Protein AF-A0A7X9BQ53-F1 (afdb_monomer_lite)

pLDDT: mean 88.99, std 10.33, range [43.25, 98.19]

Foldseek 3Di:
DPPDDADWDWDWDWDDDVHTDTPDIDTDPDDPDDDDPDDDVVLLVLLLVLQVVLLVCLQVLNLVVSLNQAHAPVSVVSVVCCVVSNPHRPPDDDRWRWAWDDDDDQKTWTWTQRVHNTDIWIWGQDPVGIHTYDD

Sequence (135 aa):
QDNSIDVSWYQLNLIKDDNWKVVSIKPIDCPLTGVNWHINKGDVQEAQNVLDQYIVSVSDNRYGDAARYLAGPARVVHEKQKHLFKDSSVLGLQKEKIIPVWQNGKKLVARIEPKGTPTLLVFYKTSDGWKIINA

Secondary structure (DSSP, 8-state):
---PPP--EEEEEEEEESEEEEEEEEEEPPP--S------HHHHHHHHHHHHHHHHHHHTT-HHHHGGGB-HHHHHHHHHHTTTSSS---TT------EEEEEETTEEEEEE-GGG--EEEEEEEETTEEEEEE-

Radius of gyration: 17.05 Å; chains: 1; bounding box: 39×38×53 Å

Structure (mmCIF, N/CA/C/O backbone):
data_AF-A0A7X9BQ53-F1
#
_entry.id   AF-A0A7X9BQ53-F1
#
loop_
_atom_site.group_PDB
_atom_site.id
_atom_site.type_symbol
_atom_site.label_atom_id
_atom_site.label_alt_id
_atom_site.label_comp_id
_atom_site.label_asym_id
_atom_site.label_entity_id
_atom_site.label_seq_id
_atom_site.pdbx_PDB_ins_code
_atom_site.Cartn_x
_atom_site.Cartn_y
_atom_site.Cartn_z
_atom_site.occupancy
_atom_site.B_iso_or_equiv
_atom_site.auth_seq_id
_atom_site.auth_comp_id
_atom_site.auth_asym_id
_atom_site.auth_atom_id
_atom_site.pdbx_PDB_model_num
ATOM 1 N N . GLN A 1 1 ? -12.919 -10.268 -15.171 1.00 43.25 1 GLN A N 1
ATOM 2 C CA . GLN A 1 1 ? -11.813 -9.460 -14.624 1.00 43.25 1 GLN A CA 1
ATOM 3 C C . GLN A 1 1 ? -12.262 -8.970 -13.265 1.00 43.25 1 GLN A C 1
ATOM 5 O O . GLN A 1 1 ? -13.353 -8.415 -13.197 1.00 43.25 1 GLN A O 1
ATOM 10 N N . ASP A 1 2 ? -11.517 -9.243 -12.193 1.00 55.84 2 ASP A N 1
ATOM 11 C CA . ASP A 1 2 ? -11.692 -8.446 -10.981 1.00 55.84 2 ASP A CA 1
ATOM 12 C C . ASP A 1 2 ? -11.100 -7.062 -11.290 1.00 55.84 2 ASP A C 1
ATOM 14 O O . ASP A 1 2 ? -10.089 -6.953 -11.979 1.00 55.84 2 ASP A O 1
ATOM 18 N N . ASN A 1 3 ? -11.757 -5.976 -10.889 1.00 60.47 3 ASN A N 1
ATOM 19 C CA . ASN A 1 3 ? -11.271 -4.610 -11.137 1.00 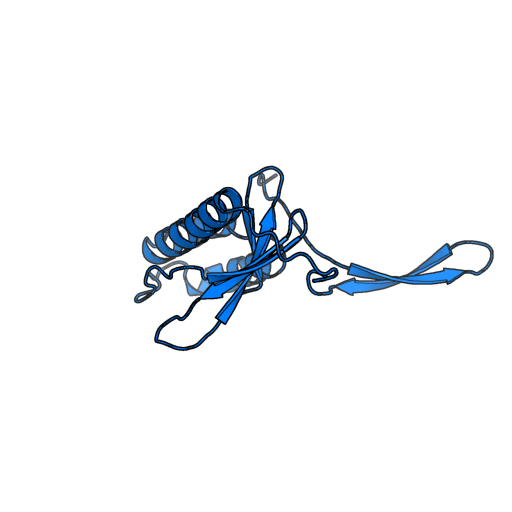60.47 3 ASN A CA 1
ATOM 20 C C . ASN A 1 3 ? -10.067 -4.278 -10.226 1.00 60.47 3 ASN A C 1
ATOM 22 O O . ASN A 1 3 ? -10.023 -3.237 -9.578 1.00 60.47 3 ASN A O 1
ATOM 26 N N . SER A 1 4 ? -9.114 -5.200 -10.094 1.00 71.38 4 SER A N 1
ATOM 27 C CA . SER A 1 4 ? -7.917 -5.031 -9.289 1.00 71.38 4 SER A CA 1
ATOM 28 C C . SER A 1 4 ? -6.881 -4.191 -10.010 1.00 71.38 4 SER A C 1
ATOM 30 O O . SER A 1 4 ? -6.500 -4.504 -11.138 1.00 71.38 4 SER A O 1
ATOM 32 N N . ILE A 1 5 ? -6.349 -3.186 -9.319 1.00 78.12 5 ILE A N 1
ATOM 33 C CA . ILE A 1 5 ? -5.134 -2.505 -9.754 1.00 78.12 5 ILE A CA 1
ATOM 34 C C . ILE A 1 5 ? -3.929 -3.258 -9.196 1.00 78.12 5 ILE A C 1
ATOM 36 O O . ILE A 1 5 ? -3.744 -3.328 -7.978 1.00 78.12 5 ILE A O 1
ATOM 40 N N . ASP A 1 6 ? -3.103 -3.783 -10.096 1.00 83.31 6 ASP A N 1
ATOM 41 C CA . ASP A 1 6 ? -1.786 -4.313 -9.760 1.00 83.31 6 ASP A CA 1
ATOM 42 C C . ASP A 1 6 ? -0.725 -3.214 -9.908 1.00 83.31 6 ASP A C 1
ATOM 44 O O . ASP A 1 6 ? -0.719 -2.443 -10.871 1.00 83.31 6 ASP A O 1
ATOM 48 N N . VAL A 1 7 ? 0.164 -3.121 -8.921 1.00 87.06 7 VAL A N 1
ATOM 49 C CA . VAL A 1 7 ? 1.262 -2.155 -8.886 1.00 87.06 7 VAL A CA 1
ATOM 50 C C . VAL A 1 7 ? 2.506 -2.876 -8.401 1.00 87.06 7 VAL A C 1
ATOM 52 O O . VAL A 1 7 ? 2.636 -3.165 -7.217 1.00 87.06 7 VAL A O 1
ATOM 55 N N . SER A 1 8 ? 3.446 -3.120 -9.305 1.00 90.19 8 SER A N 1
ATOM 56 C CA . SER A 1 8 ? 4.696 -3.807 -8.987 1.00 90.19 8 SER A CA 1
ATOM 57 C C . SER A 1 8 ? 5.873 -3.134 -9.684 1.00 90.19 8 SER A C 1
ATOM 59 O O . SER A 1 8 ? 5.726 -2.538 -10.754 1.00 90.19 8 SER A O 1
ATOM 61 N N . TRP A 1 9 ? 7.052 -3.220 -9.069 1.00 91.31 9 TRP A N 1
ATOM 62 C CA . TRP A 1 9 ? 8.292 -2.690 -9.627 1.00 91.31 9 TRP A CA 1
ATOM 63 C C . TRP A 1 9 ? 9.225 -3.830 -10.000 1.00 91.31 9 TRP A C 1
ATOM 65 O O . TRP A 1 9 ? 9.325 -4.833 -9.294 1.00 91.31 9 TRP A O 1
ATOM 75 N N . TYR A 1 10 ? 9.922 -3.654 -11.120 1.00 91.81 10 TYR A N 1
ATOM 76 C CA . TYR A 1 10 ? 10.853 -4.643 -11.640 1.00 91.81 10 TYR A CA 1
ATOM 77 C C . TYR A 1 10 ? 12.153 -3.977 -12.069 1.00 91.81 10 TYR A C 1
ATOM 79 O O . TYR A 1 10 ? 12.147 -2.933 -12.722 1.00 91.81 10 TYR A O 1
ATOM 87 N N . GLN A 1 11 ? 13.269 -4.621 -11.745 1.00 93.31 11 GLN A N 1
ATOM 88 C CA . GLN A 1 11 ? 14.550 -4.349 -12.374 1.00 93.31 11 GLN A CA 1
ATOM 89 C C . GLN A 1 11 ? 14.678 -5.216 -13.629 1.00 93.31 11 GLN A C 1
ATOM 91 O O . GLN A 1 11 ? 14.594 -6.446 -13.560 1.00 93.31 11 GLN A O 1
ATOM 96 N N . LEU A 1 12 ? 14.909 -4.560 -14.765 1.00 95.81 12 LEU A N 1
ATOM 97 C CA . LEU A 1 12 ? 15.218 -5.201 -16.039 1.00 95.81 12 LEU A CA 1
ATOM 98 C C . LEU A 1 12 ? 16.724 -5.119 -16.276 1.00 95.81 12 LEU A C 1
ATOM 100 O O . LEU A 1 12 ? 17.280 -4.025 -16.333 1.00 95.81 12 LEU A O 1
ATOM 104 N N . ASN A 1 13 ? 17.379 -6.265 -16.440 1.00 94.94 13 ASN A N 1
ATOM 105 C CA . ASN A 1 13 ? 18.762 -6.301 -16.905 1.00 94.94 13 ASN A CA 1
ATOM 106 C C . ASN A 1 13 ? 18.755 -6.578 -18.406 1.00 94.94 13 ASN A C 1
ATOM 108 O O . ASN A 1 13 ? 18.202 -7.590 -18.849 1.00 94.94 13 ASN A O 1
ATOM 112 N N . LEU A 1 14 ? 19.362 -5.677 -19.175 1.00 96.44 14 LEU A N 1
ATOM 113 C CA . LEU A 1 14 ? 19.416 -5.758 -20.629 1.00 96.44 14 LEU A CA 1
ATOM 114 C C . LEU A 1 14 ? 20.855 -5.944 -21.110 1.00 96.44 14 LEU A C 1
ATOM 116 O O . LEU A 1 14 ? 21.788 -5.413 -20.512 1.00 96.44 14 LEU A O 1
ATOM 120 N N . ILE A 1 15 ? 21.014 -6.657 -22.221 1.00 96.50 15 ILE A N 1
ATOM 121 C CA . ILE A 1 15 ? 22.259 -6.722 -22.989 1.00 96.50 15 ILE A CA 1
ATOM 122 C C . ILE A 1 15 ? 22.021 -6.103 -24.366 1.00 96.50 15 ILE A C 1
ATOM 124 O O . ILE A 1 15 ? 20.924 -6.223 -24.919 1.00 96.50 15 ILE A O 1
ATOM 128 N N . LYS A 1 16 ? 23.032 -5.420 -24.908 1.00 94.62 16 LYS A N 1
ATOM 129 C CA . LYS A 1 16 ? 23.000 -4.882 -26.268 1.00 94.62 16 LYS A CA 1
ATOM 130 C C . LYS A 1 16 ? 23.936 -5.697 -27.150 1.00 94.62 16 LYS A C 1
ATOM 132 O O . LYS A 1 16 ? 25.141 -5.686 -26.933 1.00 94.62 16 LYS A O 1
ATOM 137 N N . ASP A 1 17 ? 23.348 -6.381 -28.119 1.00 90.25 17 ASP A N 1
ATOM 138 C CA . ASP A 1 17 ? 24.027 -7.210 -29.116 1.00 90.25 17 ASP A CA 1
ATOM 139 C C . ASP A 1 17 ? 23.190 -7.135 -30.400 1.00 90.25 17 ASP A C 1
ATOM 141 O O . ASP A 1 17 ? 22.151 -7.796 -30.509 1.00 90.25 17 ASP A O 1
ATOM 145 N N . ASP A 1 18 ? 23.553 -6.175 -31.257 1.00 93.56 18 ASP A N 1
ATOM 146 C CA . ASP A 1 18 ? 22.785 -5.558 -32.357 1.00 93.56 18 ASP A CA 1
ATOM 147 C C . ASP A 1 18 ? 21.455 -4.890 -31.956 1.00 93.56 18 ASP A C 1
ATOM 149 O O . ASP A 1 18 ? 21.152 -3.784 -32.399 1.00 93.56 18 ASP A O 1
ATOM 153 N N . ASN A 1 19 ? 20.697 -5.497 -31.042 1.00 94.75 19 ASN A N 1
ATOM 154 C CA . ASN A 1 19 ? 19.465 -4.981 -30.450 1.00 94.75 19 ASN A CA 1
ATOM 155 C C . ASN A 1 19 ? 19.481 -5.134 -28.920 1.00 94.75 19 ASN A C 1
ATOM 157 O O . ASN A 1 19 ? 20.260 -5.910 -28.361 1.00 94.75 19 ASN A O 1
ATOM 161 N N . TRP A 1 20 ? 18.603 -4.401 -28.229 1.00 96.00 20 TRP A N 1
ATOM 162 C CA . TRP A 1 20 ? 18.373 -4.604 -26.797 1.00 96.00 20 TRP A CA 1
ATOM 163 C C . TRP A 1 20 ? 17.632 -5.920 -26.560 1.00 96.00 20 TRP A C 1
ATOM 165 O O . TRP A 1 20 ? 16.537 -6.126 -27.080 1.00 96.00 20 TRP A O 1
ATOM 175 N N . LYS A 1 21 ? 18.214 -6.794 -25.740 1.00 95.44 21 LYS A N 1
ATOM 176 C CA . LYS A 1 21 ? 17.621 -8.068 -25.318 1.00 95.44 21 LYS A CA 1
ATOM 177 C C . LYS A 1 21 ? 17.448 -8.054 -23.798 1.00 95.44 21 LYS A C 1
ATOM 179 O O . LYS A 1 21 ? 18.367 -7.667 -23.075 1.00 95.44 21 LYS A O 1
ATOM 184 N N . VAL A 1 22 ? 16.281 -8.469 -23.302 1.00 95.44 22 VAL A N 1
ATOM 185 C CA . VAL A 1 22 ? 16.031 -8.619 -21.858 1.00 95.44 22 VAL A CA 1
ATOM 186 C C . VAL A 1 22 ? 16.639 -9.938 -21.393 1.00 95.44 22 VAL A C 1
ATOM 188 O O . VAL A 1 22 ? 16.258 -10.998 -21.876 1.00 95.44 22 VAL A O 1
ATOM 191 N N . VAL A 1 23 ? 17.583 -9.870 -20.455 1.00 95.06 23 VAL A N 1
ATOM 192 C CA . VAL A 1 23 ? 18.303 -11.044 -19.932 1.00 95.06 23 VAL A CA 1
ATOM 193 C C . VAL A 1 23 ? 17.687 -11.532 -18.628 1.00 95.06 23 VAL A C 1
ATOM 195 O O . VAL A 1 23 ? 17.665 -12.726 -18.350 1.00 95.06 23 VAL A O 1
ATOM 198 N N . SER A 1 24 ? 17.184 -10.617 -17.798 1.00 95.56 24 SER A N 1
ATOM 199 C CA . SER A 1 24 ? 16.444 -10.989 -16.593 1.00 95.56 24 SER A CA 1
ATOM 200 C C . SER A 1 24 ? 15.488 -9.895 -16.143 1.00 95.56 24 SER A C 1
ATOM 202 O O . SER A 1 24 ? 15.721 -8.706 -16.369 1.00 95.56 24 SER A O 1
ATOM 204 N N . ILE A 1 25 ? 14.427 -10.336 -15.471 1.00 95.19 25 ILE A N 1
ATOM 205 C CA . ILE A 1 25 ? 13.416 -9.509 -14.820 1.00 95.19 25 ILE A CA 1
ATOM 206 C C . ILE A 1 25 ? 13.395 -9.936 -13.356 1.00 95.19 25 ILE A C 1
ATOM 208 O O . ILE A 1 25 ? 13.231 -11.122 -13.069 1.00 95.19 25 ILE A O 1
ATOM 212 N N . LYS A 1 26 ? 13.590 -8.997 -12.431 1.00 93.62 26 LYS A N 1
ATOM 213 C CA . LYS A 1 26 ? 13.545 -9.274 -10.990 1.00 93.62 26 LYS A CA 1
ATOM 214 C C . LYS A 1 26 ? 12.571 -8.319 -10.309 1.00 93.62 26 LYS A C 1
ATOM 216 O O . LYS A 1 26 ? 12.681 -7.118 -10.559 1.00 93.62 26 LYS A O 1
ATOM 221 N N . PRO A 1 27 ? 11.635 -8.806 -9.477 1.00 89.19 27 PRO A N 1
ATOM 222 C CA . PRO A 1 27 ? 10.810 -7.921 -8.667 1.00 89.19 27 PRO A CA 1
ATOM 223 C C . PRO A 1 27 ? 11.705 -7.149 -7.694 1.00 89.19 27 PRO A C 1
ATOM 225 O O . PRO A 1 27 ? 12.670 -7.698 -7.161 1.00 89.19 27 PRO A O 1
ATOM 228 N N . ILE A 1 28 ? 11.388 -5.877 -7.493 1.00 90.62 28 ILE A N 1
ATOM 229 C CA . ILE A 1 28 ? 12.055 -4.998 -6.532 1.00 90.62 28 ILE A CA 1
ATOM 230 C C . ILE A 1 28 ? 11.005 -4.249 -5.717 1.00 90.62 28 ILE A C 1
ATOM 232 O O . ILE A 1 28 ? 9.852 -4.117 -6.137 1.00 90.62 28 ILE A O 1
ATOM 236 N N . ASP A 1 29 ? 11.418 -3.717 -4.573 1.00 88.19 29 ASP A N 1
ATOM 237 C CA . ASP A 1 29 ? 10.582 -2.800 -3.809 1.00 88.19 29 ASP A CA 1
ATOM 238 C C . ASP A 1 29 ? 10.349 -1.487 -4.562 1.00 88.19 29 ASP A C 1
ATOM 240 O O . ASP A 1 29 ? 11.111 -1.093 -5.452 1.00 88.19 29 ASP A O 1
ATOM 244 N N . CYS A 1 30 ? 9.285 -0.779 -4.175 1.00 88.56 30 CYS A N 1
ATOM 245 C CA . CYS A 1 30 ? 9.006 0.555 -4.687 1.00 88.56 30 CYS A CA 1
ATOM 246 C C . CYS A 1 30 ? 10.216 1.472 -4.439 1.00 88.56 30 CYS A C 1
ATOM 248 O O . CYS A 1 30 ? 10.555 1.725 -3.282 1.00 88.56 30 CYS A O 1
ATOM 250 N N . PRO A 1 31 ? 10.860 2.015 -5.488 1.00 90.06 31 PRO A N 1
ATOM 251 C CA . PRO A 1 31 ? 12.037 2.846 -5.308 1.00 90.06 31 PRO A CA 1
ATOM 252 C C . PRO A 1 31 ? 11.638 4.164 -4.639 1.00 90.06 31 PRO A C 1
ATOM 254 O O . PRO A 1 31 ? 10.886 4.963 -5.209 1.00 90.06 31 PRO A O 1
ATOM 257 N N . LEU A 1 32 ? 12.150 4.404 -3.435 1.00 88.62 32 LEU A N 1
ATOM 258 C CA . LEU A 1 32 ? 11.944 5.632 -2.668 1.00 88.62 32 LEU A CA 1
ATOM 259 C C . LEU A 1 32 ? 13.079 6.614 -2.983 1.00 88.62 32 LEU A C 1
ATOM 261 O O . LEU A 1 32 ? 14.044 6.737 -2.236 1.00 88.62 32 LEU A O 1
ATOM 265 N N . THR A 1 33 ? 12.999 7.260 -4.148 1.00 86.25 33 THR A N 1
ATOM 266 C CA . THR A 1 33 ? 14.030 8.185 -4.639 1.00 86.25 33 THR A CA 1
ATOM 267 C C . THR A 1 33 ? 13.563 9.638 -4.610 1.00 86.25 33 THR A C 1
ATOM 269 O O . THR A 1 33 ? 12.387 9.948 -4.822 1.00 86.25 33 THR A O 1
ATOM 272 N N . GLY A 1 34 ? 14.519 10.543 -4.396 1.00 78.81 34 GLY A N 1
ATOM 273 C CA . GLY A 1 34 ? 14.296 11.985 -4.355 1.00 78.81 34 GLY A CA 1
ATOM 274 C C . GLY A 1 34 ? 14.110 12.533 -2.941 1.00 78.81 34 GLY A C 1
ATOM 275 O O . GLY A 1 34 ? 13.698 11.835 -2.014 1.00 78.81 34 GLY A O 1
ATOM 276 N N . VAL A 1 35 ? 14.421 13.818 -2.794 1.00 69.38 35 VAL A N 1
ATOM 277 C CA . VAL A 1 35 ? 14.275 14.562 -1.544 1.00 69.38 35 VAL A CA 1
ATOM 278 C C . VAL A 1 35 ? 13.088 15.499 -1.715 1.00 69.38 35 VAL A C 1
ATOM 280 O O . VAL A 1 35 ? 13.187 16.512 -2.400 1.00 69.38 35 VAL A O 1
ATOM 283 N N . ASN A 1 36 ? 11.947 15.139 -1.133 1.00 72.56 36 ASN A N 1
ATOM 284 C CA . ASN A 1 36 ? 10.793 16.021 -1.068 1.00 72.56 36 ASN A CA 1
ATOM 285 C C . ASN A 1 36 ? 10.240 16.006 0.360 1.00 72.56 36 ASN A C 1
ATOM 287 O O . ASN A 1 36 ? 9.828 14.970 0.878 1.00 72.56 36 ASN A O 1
ATOM 291 N N . TRP A 1 37 ? 10.298 17.174 0.997 1.00 68.25 37 TRP A N 1
ATOM 292 C CA . TRP A 1 37 ? 9.847 17.401 2.371 1.00 68.25 37 TRP A CA 1
ATOM 293 C C . TRP A 1 37 ? 8.425 17.963 2.426 1.00 68.25 37 TRP A C 1
ATOM 295 O O . TRP A 1 37 ? 7.871 18.139 3.510 1.00 68.25 37 TRP A O 1
ATOM 305 N N . HIS A 1 38 ? 7.829 18.280 1.272 1.00 86.69 38 HIS A N 1
ATOM 306 C CA . HIS A 1 38 ? 6.472 18.791 1.225 1.00 86.69 38 HIS A CA 1
ATOM 307 C C . HIS A 1 38 ? 5.476 17.636 1.297 1.00 86.69 38 HIS A C 1
ATOM 309 O O . HIS A 1 38 ? 5.275 16.899 0.332 1.00 86.69 38 HIS A O 1
ATOM 315 N N . ILE A 1 39 ? 4.850 17.503 2.463 1.00 92.69 39 ILE A N 1
ATOM 316 C CA . ILE A 1 39 ? 3.833 16.494 2.739 1.00 92.69 39 ILE A CA 1
ATOM 317 C C . ILE A 1 39 ? 2.454 17.138 2.578 1.00 92.69 39 ILE A C 1
ATOM 319 O O . ILE A 1 39 ? 2.079 18.047 3.325 1.00 92.69 39 ILE A O 1
ATOM 323 N N . ASN A 1 40 ? 1.685 16.650 1.610 1.00 94.69 40 ASN A N 1
ATOM 324 C CA . ASN A 1 40 ? 0.317 17.077 1.371 1.00 94.69 40 ASN A CA 1
ATOM 325 C C . ASN A 1 40 ? -0.613 16.463 2.430 1.00 94.69 40 ASN A C 1
ATOM 327 O O . ASN A 1 40 ? -0.818 15.252 2.485 1.00 94.69 40 ASN A O 1
ATOM 331 N N . LYS A 1 41 ? -1.223 17.313 3.262 1.00 95.44 41 LYS A N 1
ATOM 332 C CA . LYS A 1 41 ? -2.126 16.872 4.340 1.00 95.44 41 LYS A CA 1
ATOM 333 C C . LYS A 1 41 ? -3.369 16.128 3.835 1.00 95.44 41 LYS A C 1
ATOM 335 O O . LYS A 1 41 ? -3.848 15.241 4.532 1.00 95.44 41 LYS A O 1
ATOM 340 N N . GLY A 1 42 ? -3.880 16.477 2.654 1.00 96.94 42 GLY A N 1
ATOM 341 C CA . GLY A 1 42 ? -5.011 15.789 2.028 1.00 96.94 42 GLY A CA 1
ATOM 342 C C . GLY A 1 42 ? -4.654 14.356 1.645 1.00 96.94 42 GLY A C 1
ATOM 343 O O . GLY A 1 42 ? -5.371 13.432 2.012 1.00 96.94 42 GLY A O 1
ATOM 344 N N . ASP A 1 43 ? -3.490 14.158 1.025 1.00 96.75 43 ASP A N 1
ATOM 345 C CA . ASP A 1 43 ? -2.988 12.817 0.703 1.00 96.75 43 ASP A CA 1
ATOM 346 C C . ASP A 1 43 ? -2.738 11.973 1.960 1.00 96.75 43 ASP A C 1
ATOM 348 O O . ASP A 1 43 ? -3.063 10.788 1.986 1.00 96.75 43 ASP A O 1
ATOM 352 N N . VAL A 1 44 ? -2.209 12.580 3.028 1.00 97.12 44 VAL A N 1
ATOM 353 C CA . VAL A 1 44 ? -2.044 11.900 4.323 1.00 97.12 44 VAL A CA 1
ATOM 354 C C . VAL A 1 44 ? -3.398 11.489 4.902 1.00 97.12 44 VAL A C 1
ATOM 356 O O . VAL A 1 44 ? -3.542 10.365 5.372 1.00 97.12 44 VAL A O 1
ATOM 359 N N . GLN A 1 45 ? -4.415 12.350 4.840 1.00 97.81 45 GLN A N 1
ATOM 360 C CA . GLN A 1 45 ? -5.754 11.999 5.317 1.00 97.81 45 GLN A CA 1
ATOM 361 C C . GLN A 1 45 ? -6.389 10.881 4.478 1.00 97.81 45 GLN A C 1
ATOM 363 O O . GLN A 1 45 ? -7.010 9.973 5.031 1.00 97.81 45 GLN A O 1
ATOM 368 N N . GLU A 1 46 ? -6.218 10.909 3.155 1.00 97.81 46 GLU A N 1
ATOM 369 C CA . GLU A 1 46 ? -6.665 9.830 2.269 1.00 97.81 46 GLU A CA 1
ATOM 370 C C . GLU A 1 46 ? -5.969 8.503 2.616 1.00 97.81 46 GLU A C 1
ATOM 372 O O . GLU A 1 46 ? -6.636 7.476 2.742 1.00 97.81 46 GLU A O 1
ATOM 377 N N . ALA A 1 47 ? -4.652 8.514 2.843 1.00 97.75 47 ALA A N 1
ATOM 378 C CA . ALA A 1 47 ? -3.894 7.330 3.248 1.00 97.75 47 ALA A CA 1
ATOM 379 C C . ALA A 1 47 ? -4.295 6.809 4.641 1.00 97.75 47 ALA A C 1
ATOM 381 O O . ALA A 1 47 ? -4.417 5.598 4.829 1.00 97.75 47 ALA A O 1
ATOM 382 N N . GLN A 1 48 ? -4.574 7.702 5.599 1.00 98.19 48 GLN A N 1
ATOM 383 C CA . GLN A 1 48 ? -5.117 7.329 6.910 1.00 98.19 48 GLN A CA 1
ATOM 384 C C . GLN A 1 48 ? -6.459 6.608 6.750 1.00 98.19 48 GLN A C 1
ATOM 386 O O . GLN A 1 48 ? -6.670 5.558 7.350 1.00 98.19 48 GLN A O 1
ATOM 391 N N . ASN A 1 49 ? -7.349 7.128 5.898 1.00 97.62 49 ASN A N 1
ATOM 392 C CA . ASN A 1 49 ? -8.641 6.497 5.637 1.00 97.62 49 ASN A CA 1
ATOM 393 C C . ASN A 1 49 ? -8.475 5.099 5.020 1.00 97.62 49 ASN A C 1
ATOM 395 O O . ASN A 1 49 ? -9.231 4.192 5.358 1.00 97.62 49 ASN A O 1
ATOM 399 N N . VAL A 1 50 ? -7.484 4.898 4.146 1.00 97.50 50 VAL A N 1
ATOM 400 C CA . VAL A 1 50 ? -7.166 3.576 3.579 1.00 97.50 50 VAL A CA 1
ATOM 401 C C . VAL A 1 50 ? -6.741 2.592 4.670 1.00 97.50 50 VAL A C 1
ATOM 403 O O . VAL A 1 50 ? -7.260 1.476 4.697 1.00 97.50 50 VAL A O 1
ATOM 406 N N . LEU A 1 51 ? -5.857 3.000 5.587 1.00 97.06 51 LEU A N 1
ATOM 407 C CA . LEU A 1 51 ? -5.429 2.156 6.707 1.00 97.06 51 LEU A CA 1
ATOM 408 C C . LEU A 1 51 ? -6.595 1.814 7.643 1.00 97.06 51 LEU A C 1
ATOM 410 O O . LEU A 1 51 ? -6.806 0.646 7.963 1.00 97.06 51 LEU A O 1
ATOM 414 N N . ASP A 1 52 ? -7.383 2.816 8.033 1.00 95.94 52 ASP A N 1
ATOM 415 C CA . ASP A 1 52 ? -8.563 2.645 8.882 1.00 95.94 52 ASP A CA 1
ATOM 416 C C . ASP A 1 52 ? -9.537 1.627 8.287 1.00 95.94 52 ASP A C 1
ATOM 418 O O . ASP A 1 52 ? -10.019 0.729 8.975 1.00 95.94 52 ASP A O 1
ATOM 422 N N . GLN A 1 53 ? -9.829 1.761 6.995 1.00 95.62 53 GLN A N 1
ATOM 423 C CA . GLN A 1 53 ? -10.784 0.901 6.314 1.00 95.62 53 GLN A CA 1
ATOM 424 C C . GLN A 1 53 ? -10.246 -0.513 6.079 1.00 95.62 53 GLN A C 1
ATOM 426 O O . GLN A 1 53 ? -11.016 -1.477 6.138 1.00 95.62 53 GLN A O 1
ATOM 431 N N . TYR A 1 54 ? -8.939 -0.653 5.851 1.00 95.00 54 TYR A N 1
ATOM 432 C CA . TYR A 1 54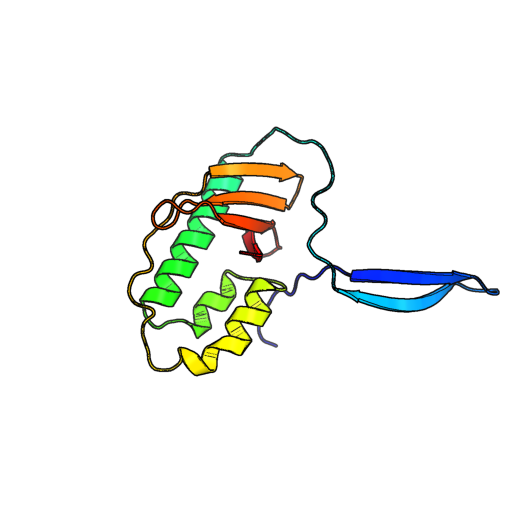 ? -8.273 -1.950 5.826 1.00 95.00 54 TYR A CA 1
ATOM 433 C C . TYR A 1 54 ? -8.414 -2.662 7.177 1.00 95.00 54 TYR A C 1
ATOM 435 O O . TYR A 1 54 ? -8.925 -3.780 7.218 1.00 95.00 54 TYR A O 1
ATOM 443 N N . ILE A 1 55 ? -8.058 -1.988 8.279 1.00 93.00 55 ILE A N 1
ATOM 444 C CA . ILE A 1 55 ? -8.164 -2.528 9.643 1.00 93.00 55 ILE A CA 1
ATOM 445 C C . ILE A 1 55 ? -9.606 -2.936 9.953 1.00 93.00 55 ILE A C 1
ATOM 447 O O . ILE A 1 55 ? -9.836 -4.059 10.388 1.00 93.00 55 ILE A O 1
ATOM 451 N N . VAL A 1 56 ? -10.584 -2.070 9.670 1.00 92.25 56 VAL A N 1
ATOM 452 C CA . VAL A 1 56 ? -12.011 -2.375 9.873 1.00 92.25 56 VAL A CA 1
ATOM 453 C C . VAL A 1 56 ? -12.438 -3.604 9.070 1.00 92.25 56 VAL A C 1
ATOM 455 O O . VAL A 1 56 ? -13.097 -4.488 9.605 1.00 92.25 56 VAL A O 1
ATOM 458 N N . SER A 1 57 ? -12.033 -3.710 7.803 1.00 91.38 57 SER A N 1
ATOM 459 C CA . SER A 1 57 ? -12.409 -4.855 6.962 1.00 91.38 57 SER A CA 1
ATOM 460 C C . SER A 1 57 ? -11.823 -6.167 7.487 1.00 91.38 57 SER A C 1
ATOM 462 O O . SER A 1 57 ? -12.505 -7.187 7.496 1.00 91.38 57 SER A O 1
ATOM 464 N N . VAL A 1 58 ? -10.577 -6.147 7.961 1.00 90.50 58 VAL A N 1
ATOM 465 C CA . VAL A 1 58 ? -9.935 -7.325 8.554 1.00 90.50 58 VAL A CA 1
ATOM 466 C C . VAL A 1 58 ? -10.577 -7.698 9.901 1.00 90.50 58 VAL A C 1
ATOM 468 O O . VAL A 1 58 ? -10.815 -8.881 10.150 1.00 90.50 58 VAL A O 1
ATOM 471 N N . SER A 1 59 ? -10.919 -6.713 10.736 1.00 88.19 59 SER A N 1
ATOM 472 C CA . SER A 1 59 ? -11.578 -6.928 12.033 1.00 88.19 59 SER A CA 1
ATOM 473 C C . SER A 1 59 ? -13.022 -7.433 11.903 1.00 88.19 59 SER A C 1
ATOM 475 O O . SER A 1 59 ? -13.441 -8.274 12.694 1.00 88.19 59 SER A O 1
ATOM 477 N N . ASP A 1 60 ? -13.762 -6.996 10.879 1.00 88.19 60 ASP A N 1
ATOM 478 C CA . ASP A 1 60 ? -15.163 -7.378 10.625 1.00 88.19 60 ASP A CA 1
ATOM 479 C C . ASP A 1 60 ? -15.311 -8.737 9.907 1.00 88.19 60 ASP A C 1
ATOM 481 O O . ASP A 1 60 ? -16.340 -9.008 9.286 1.00 88.19 60 ASP A O 1
ATOM 485 N N . ASN A 1 61 ? -14.276 -9.585 9.915 1.00 85.38 61 ASN A N 1
ATOM 486 C CA . ASN A 1 61 ? -14.248 -10.859 9.184 1.00 85.38 61 ASN A CA 1
ATOM 487 C C . ASN A 1 61 ? -14.454 -10.707 7.656 1.00 85.38 61 ASN A C 1
ATOM 489 O O . ASN A 1 61 ? -14.820 -11.651 6.957 1.00 85.38 61 ASN A O 1
ATOM 493 N N . ARG A 1 62 ? -14.183 -9.514 7.107 1.00 88.56 62 ARG A N 1
ATOM 494 C CA . ARG A 1 62 ? -14.215 -9.201 5.667 1.00 88.56 62 ARG A CA 1
ATOM 495 C C . ARG A 1 62 ? -12.804 -9.201 5.086 1.00 88.56 62 ARG A C 1
ATOM 497 O O . ARG A 1 62 ? -12.428 -8.331 4.298 1.00 88.56 62 ARG A O 1
ATOM 504 N N . TYR A 1 63 ? -12.009 -10.206 5.461 1.00 89.19 63 TYR A N 1
ATOM 505 C CA . TYR A 1 63 ? -10.608 -10.320 5.050 1.00 89.19 63 TYR A CA 1
ATOM 506 C C . TYR A 1 63 ? -10.462 -10.302 3.522 1.00 89.19 63 TYR A C 1
ATOM 508 O O . TYR A 1 63 ? -9.590 -9.626 2.989 1.00 89.19 63 TYR A O 1
ATOM 516 N N . GLY A 1 64 ? -11.351 -10.977 2.786 1.00 88.06 64 GLY A N 1
ATOM 517 C CA . GLY A 1 64 ? -11.347 -10.945 1.319 1.00 88.06 64 GLY A CA 1
ATOM 518 C C . GLY A 1 64 ? -11.508 -9.536 0.732 1.00 88.06 64 GLY A C 1
ATOM 519 O O . GLY A 1 64 ? -10.786 -9.187 -0.199 1.00 88.06 64 GLY A O 1
ATOM 520 N N . ASP A 1 65 ? -12.395 -8.722 1.306 1.00 89.88 65 ASP A N 1
ATOM 521 C CA . ASP A 1 65 ? -12.676 -7.361 0.830 1.00 89.88 65 ASP A CA 1
ATOM 522 C C . ASP A 1 65 ? -11.544 -6.390 1.169 1.00 89.88 65 ASP A C 1
ATOM 524 O O . ASP A 1 65 ? -11.321 -5.419 0.444 1.00 89.88 65 ASP A O 1
ATOM 528 N N . ALA A 1 66 ? -10.795 -6.662 2.243 1.00 92.56 66 ALA A N 1
ATOM 529 C CA . ALA A 1 66 ? -9.675 -5.834 2.676 1.00 92.56 66 ALA A CA 1
ATOM 530 C C . ALA A 1 66 ? -8.582 -5.699 1.596 1.00 92.56 66 ALA A C 1
ATOM 532 O O . ALA A 1 66 ? -7.907 -4.670 1.531 1.00 92.56 66 ALA A O 1
ATOM 533 N N . ALA A 1 67 ? -8.476 -6.674 0.682 1.00 92.81 67 ALA A N 1
ATOM 534 C CA . ALA A 1 67 ? -7.553 -6.637 -0.453 1.00 92.81 67 ALA A CA 1
ATOM 535 C C . ALA A 1 67 ? -7.736 -5.394 -1.347 1.00 92.81 67 ALA A C 1
ATOM 537 O O . ALA A 1 67 ? -6.778 -4.954 -1.979 1.00 92.81 67 ALA A O 1
ATOM 538 N N . ARG A 1 68 ? -8.926 -4.769 -1.370 1.00 93.62 68 ARG A N 1
ATOM 539 C CA . ARG A 1 68 ? -9.186 -3.546 -2.155 1.00 93.62 68 ARG A CA 1
ATOM 540 C C . ARG A 1 68 ? -8.400 -2.323 -1.682 1.00 93.62 68 ARG A C 1
ATOM 542 O O . ARG A 1 68 ? -8.301 -1.346 -2.422 1.00 93.62 68 ARG A O 1
ATOM 549 N N . TYR A 1 69 ? -7.889 -2.344 -0.453 1.00 95.56 69 TYR A N 1
ATOM 550 C CA . TYR A 1 69 ? -7.058 -1.281 0.125 1.00 95.56 69 TYR A CA 1
ATOM 551 C C . TYR A 1 69 ? -5.564 -1.513 -0.097 1.00 95.56 69 TYR A C 1
ATOM 553 O O . TYR A 1 69 ? -4.746 -0.647 0.216 1.00 95.56 69 TYR A O 1
ATOM 561 N N . LEU A 1 70 ? -5.217 -2.668 -0.660 1.00 95.06 70 LEU A N 1
ATOM 562 C CA . LEU A 1 70 ? -3.858 -3.092 -0.927 1.00 95.06 70 LEU A CA 1
ATOM 563 C C . LEU A 1 70 ? -3.586 -3.079 -2.435 1.00 95.06 70 LEU A C 1
ATOM 565 O O . LEU A 1 70 ? -4.496 -3.209 -3.256 1.00 95.06 70 LEU A O 1
ATOM 569 N N . ALA A 1 71 ? -2.317 -2.961 -2.800 1.00 94.31 71 ALA A N 1
ATOM 570 C CA . ALA A 1 71 ? -1.823 -3.239 -4.143 1.00 94.31 71 ALA A CA 1
ATOM 571 C C . ALA A 1 71 ? -0.426 -3.870 -4.057 1.00 94.31 71 ALA A C 1
ATOM 573 O O . ALA A 1 71 ? 0.206 -3.850 -3.000 1.00 94.31 71 ALA A O 1
ATOM 574 N N . GLY A 1 72 ? 0.054 -4.442 -5.160 1.00 91.12 72 GLY A N 1
ATOM 575 C CA . GLY A 1 72 ? 1.422 -4.950 -5.238 1.00 91.12 72 GLY A CA 1
ATOM 576 C C . GLY A 1 72 ? 1.754 -6.029 -4.199 1.00 91.12 72 GLY A C 1
ATOM 577 O O . GLY A 1 72 ? 0.893 -6.857 -3.879 1.00 91.12 72 GLY A O 1
ATOM 578 N N . PRO A 1 73 ? 2.983 -6.031 -3.642 1.00 90.38 73 PRO A N 1
ATOM 579 C CA . PRO A 1 73 ? 3.439 -7.061 -2.709 1.00 90.38 73 PRO A CA 1
ATOM 580 C C . PRO A 1 73 ? 2.525 -7.256 -1.495 1.00 90.38 73 PRO A C 1
ATOM 582 O O . PRO A 1 73 ? 2.207 -8.398 -1.160 1.00 90.38 73 PRO A O 1
ATOM 585 N N . ALA A 1 74 ? 2.041 -6.168 -0.882 1.00 92.75 74 ALA A N 1
ATOM 586 C CA . ALA A 1 74 ? 1.127 -6.249 0.259 1.00 92.75 74 ALA A CA 1
ATOM 587 C C . ALA A 1 74 ? -0.157 -7.024 -0.085 1.00 92.75 74 ALA A C 1
ATOM 589 O O . ALA A 1 74 ? -0.580 -7.899 0.673 1.00 92.75 74 ALA A O 1
ATOM 590 N N . ARG A 1 75 ? -0.748 -6.767 -1.260 1.00 93.25 75 ARG A N 1
ATOM 591 C CA . ARG A 1 75 ? -1.944 -7.489 -1.717 1.00 93.25 75 ARG A CA 1
ATOM 592 C C . ARG A 1 75 ? -1.653 -8.964 -1.979 1.00 93.25 75 ARG A C 1
ATOM 594 O O . ARG A 1 75 ? -2.430 -9.815 -1.557 1.00 93.25 75 ARG A O 1
ATOM 601 N N . VAL A 1 76 ? -0.531 -9.270 -2.629 1.00 90.81 76 VAL A N 1
ATOM 602 C CA . VAL A 1 76 ? -0.127 -10.655 -2.922 1.00 90.81 76 VAL A CA 1
ATOM 603 C C . VAL A 1 76 ? 0.040 -11.466 -1.636 1.00 90.81 76 VAL A C 1
ATOM 605 O O . VAL A 1 76 ? -0.403 -12.614 -1.569 1.00 90.81 76 VAL A O 1
ATOM 608 N N . VAL A 1 77 ? 0.668 -10.892 -0.605 1.00 90.50 77 VAL A N 1
ATOM 609 C CA . VAL A 1 77 ? 0.819 -11.548 0.704 1.00 90.50 77 VAL A CA 1
ATOM 610 C C . VAL A 1 77 ? -0.545 -11.775 1.357 1.00 90.50 77 VAL A C 1
ATOM 612 O O . VAL A 1 77 ? -0.834 -12.892 1.787 1.00 90.50 77 VAL A O 1
ATOM 615 N N . HIS A 1 78 ? -1.400 -10.752 1.362 1.00 92.00 78 HIS A N 1
ATOM 616 C CA . HIS A 1 78 ? -2.753 -10.816 1.917 1.00 92.00 78 HIS A CA 1
ATOM 617 C C . HIS A 1 78 ? -3.600 -11.910 1.260 1.00 92.00 78 HIS A C 1
ATOM 619 O O . HIS A 1 78 ? -4.154 -12.781 1.924 1.00 92.00 78 HIS A O 1
ATOM 625 N N . GLU A 1 79 ? -3.654 -11.946 -0.069 1.00 91.75 79 GLU A N 1
ATOM 626 C CA . GLU A 1 79 ? -4.431 -12.953 -0.798 1.00 91.75 79 GLU A CA 1
ATOM 627 C C . GLU A 1 79 ? -3.915 -14.377 -0.563 1.00 91.75 79 GLU A C 1
ATOM 629 O O . GLU A 1 79 ? -4.720 -15.296 -0.397 1.00 91.75 79 GLU A O 1
ATOM 634 N N . LYS A 1 80 ? -2.591 -14.567 -0.462 1.00 90.75 80 LYS A N 1
ATOM 635 C CA . LYS A 1 80 ? -1.999 -15.867 -0.105 1.00 90.75 80 LYS A CA 1
ATOM 636 C C . LYS A 1 80 ? -2.418 -16.322 1.287 1.00 90.75 80 LYS A C 1
ATOM 638 O O . LYS A 1 80 ? -2.647 -17.510 1.485 1.00 90.75 80 LYS A O 1
ATOM 643 N N . GLN A 1 81 ? -2.553 -15.401 2.235 1.00 88.44 81 GLN A N 1
ATOM 644 C CA . GLN A 1 81 ? -2.947 -15.692 3.614 1.00 88.44 81 GLN A CA 1
ATOM 645 C C . GLN A 1 81 ? -4.463 -15.842 3.803 1.00 88.44 81 GLN A C 1
ATOM 647 O O . GLN A 1 81 ? -4.897 -16.324 4.846 1.00 88.44 81 GLN A O 1
ATOM 652 N N . LYS A 1 82 ? -5.282 -15.523 2.793 1.00 86.31 82 LYS A N 1
ATOM 653 C CA . LYS A 1 82 ? -6.755 -15.576 2.863 1.00 86.31 82 LYS A CA 1
ATOM 654 C C . LYS A 1 82 ? -7.317 -16.896 3.396 1.00 86.31 82 LYS A C 1
ATOM 656 O O . LYS A 1 82 ? -8.348 -16.891 4.057 1.00 86.31 82 LYS A O 1
ATOM 661 N N . HIS A 1 83 ? -6.667 -18.022 3.112 1.00 83.50 83 HIS A N 1
ATOM 662 C CA . HIS A 1 83 ? -7.108 -19.335 3.590 1.00 83.50 83 HIS A CA 1
ATOM 663 C C . HIS A 1 83 ? -6.940 -19.526 5.107 1.00 83.50 83 HIS A C 1
ATOM 665 O O . HIS A 1 83 ? -7.690 -20.299 5.690 1.00 83.50 83 HIS A O 1
ATOM 671 N N . LEU A 1 84 ? -6.005 -18.812 5.743 1.00 81.62 84 LEU A N 1
ATOM 672 C CA . LEU A 1 84 ? -5.765 -18.863 7.191 1.00 81.62 84 LEU A CA 1
ATOM 673 C C . LEU A 1 84 ? -6.821 -18.079 7.983 1.00 81.62 84 LEU A C 1
ATOM 675 O O . LEU A 1 84 ? -7.093 -18.392 9.137 1.00 81.62 84 LEU A O 1
ATOM 679 N N . PHE A 1 85 ? -7.425 -17.076 7.344 1.00 77.12 85 PHE A N 1
ATOM 680 C CA . PHE A 1 85 ? -8.350 -16.118 7.960 1.00 77.12 85 PHE A CA 1
ATOM 681 C C . PHE A 1 85 ? -9.768 -16.206 7.382 1.00 77.12 85 PHE A C 1
ATOM 683 O O . PHE A 1 85 ? -10.567 -15.289 7.536 1.00 77.12 85 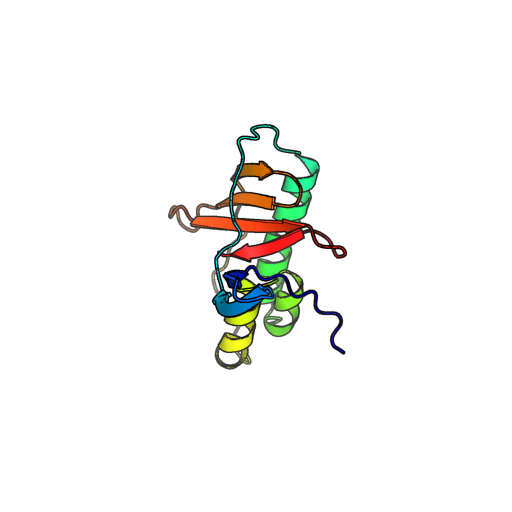PHE A O 1
ATOM 690 N N . LYS A 1 86 ? -10.085 -17.295 6.670 1.00 64.50 86 LYS A N 1
ATOM 691 C CA . LYS A 1 86 ? -11.388 -17.485 6.014 1.00 64.50 86 LYS A CA 1
ATOM 692 C C . LYS A 1 86 ? -12.542 -17.593 7.018 1.00 64.50 86 LYS A C 1
ATOM 694 O O . LYS A 1 86 ? -13.635 -17.127 6.718 1.00 64.50 86 LYS A O 1
ATOM 699 N N . ASP A 1 87 ? -12.256 -18.155 8.193 1.00 61.44 87 ASP A N 1
ATOM 700 C CA . ASP A 1 87 ? -13.243 -18.504 9.222 1.00 61.44 87 ASP A CA 1
ATOM 701 C C . ASP A 1 87 ? -12.930 -17.869 10.591 1.00 61.44 87 ASP A C 1
ATOM 703 O O . ASP A 1 87 ? -13.470 -18.288 11.614 1.00 61.44 87 ASP A O 1
ATOM 707 N N . SER A 1 88 ? -12.034 -16.877 10.646 1.00 59.84 88 SER A N 1
ATOM 708 C CA . SER A 1 88 ? -11.623 -16.251 11.904 1.00 59.84 88 SER A CA 1
ATOM 709 C C . SER A 1 88 ? -11.421 -14.743 11.772 1.00 59.84 88 SER A C 1
ATOM 711 O O . SER A 1 88 ? -10.688 -14.250 10.915 1.00 59.84 88 SER A O 1
ATOM 713 N N . SER A 1 89 ? -12.043 -13.999 12.688 1.00 60.47 89 SER A N 1
ATOM 714 C CA . SER A 1 89 ? -11.759 -12.580 12.880 1.00 60.47 89 SER A CA 1
ATOM 715 C C . SER A 1 89 ? -10.330 -12.415 13.392 1.00 60.47 89 SER A C 1
ATOM 717 O O . SER A 1 89 ? -9.952 -13.045 14.386 1.00 60.47 89 SER A O 1
ATOM 719 N N . VAL A 1 90 ? -9.550 -11.525 12.777 1.00 64.81 90 VAL A N 1
ATOM 720 C CA . VAL A 1 90 ? -8.244 -11.135 13.320 1.00 64.81 90 VAL A CA 1
ATOM 721 C C . VAL A 1 90 ? -8.489 -10.230 14.527 1.00 64.81 90 VAL A C 1
ATOM 723 O O . VAL A 1 90 ? -8.688 -9.022 14.405 1.00 64.81 90 VAL A O 1
ATOM 726 N N . LEU A 1 91 ? -8.534 -10.833 15.714 1.00 61.69 91 LEU A N 1
ATOM 727 C CA . LEU A 1 91 ? -8.773 -10.112 16.960 1.00 61.69 91 LEU A CA 1
ATOM 728 C C . LEU A 1 91 ? -7.550 -9.264 17.338 1.00 61.69 91 LEU A C 1
ATOM 730 O O . LEU A 1 91 ? -6.414 -9.734 17.317 1.00 61.69 91 LEU A O 1
ATOM 734 N N . GLY A 1 92 ? -7.796 -8.016 17.743 1.00 64.75 92 GLY A N 1
ATOM 735 C CA . GLY A 1 92 ? -6.785 -7.155 18.366 1.00 64.75 92 GLY A CA 1
ATOM 736 C C . GLY A 1 92 ? -6.084 -6.153 17.446 1.00 64.75 92 GLY A C 1
ATOM 737 O O . GLY A 1 92 ? -5.147 -5.499 17.908 1.00 64.75 92 GLY A O 1
ATOM 738 N N . LEU A 1 93 ? -6.526 -5.9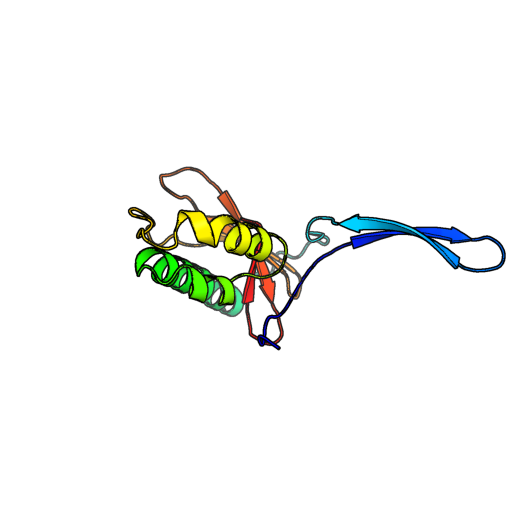91 16.194 1.00 76.38 93 LEU A N 1
ATOM 739 C CA . LEU A 1 93 ? -6.125 -4.840 15.382 1.00 76.38 93 LEU A CA 1
ATOM 740 C C . LEU A 1 93 ? -6.834 -3.582 15.892 1.00 76.38 93 LEU A C 1
ATOM 742 O O . LEU A 1 93 ? -8.063 -3.520 15.946 1.00 7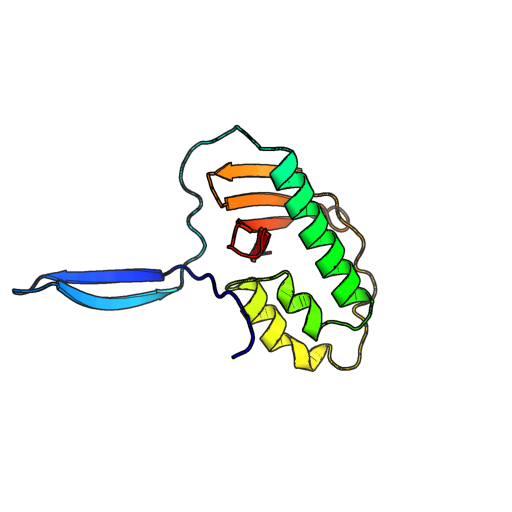6.38 93 LEU A O 1
ATOM 746 N N . GLN A 1 94 ? -6.049 -2.583 16.279 1.00 82.50 94 GLN A N 1
ATOM 747 C CA . GLN A 1 94 ? -6.541 -1.274 16.690 1.00 82.50 94 GLN A CA 1
ATOM 748 C C . GLN A 1 94 ? -6.251 -0.258 15.595 1.00 82.50 94 GLN A C 1
ATOM 750 O O . GLN A 1 94 ? -5.355 -0.452 14.776 1.00 82.50 94 GLN A O 1
ATOM 755 N N . LYS A 1 95 ? -7.034 0.821 15.562 1.00 87.00 95 LYS A N 1
ATOM 756 C CA . LYS A 1 95 ? -6.754 1.929 14.654 1.00 87.00 95 LYS A CA 1
ATOM 757 C C . LYS A 1 95 ? -5.428 2.573 15.034 1.00 87.00 95 LYS A C 1
ATOM 759 O O . LYS A 1 95 ? -5.240 2.961 16.182 1.00 87.00 95 LYS A O 1
ATOM 764 N N . GLU A 1 96 ? -4.567 2.735 14.041 1.00 91.69 96 GLU A N 1
ATOM 765 C CA . GLU A 1 96 ? -3.259 3.360 14.192 1.00 91.69 96 GLU A CA 1
ATOM 766 C C . GLU A 1 96 ? -3.248 4.720 13.502 1.00 91.69 96 GLU A C 1
ATOM 768 O O . GLU A 1 96 ? -3.789 4.880 12.406 1.00 91.69 96 GLU A O 1
ATOM 773 N N . LYS A 1 97 ? -2.603 5.708 14.122 1.00 94.31 97 LYS A N 1
ATOM 774 C CA . LYS A 1 97 ? -2.379 7.009 13.489 1.00 94.31 97 LYS A CA 1
ATOM 775 C C . LYS A 1 97 ? -1.133 6.936 12.616 1.00 94.31 97 LYS A C 1
ATOM 777 O O . LYS A 1 97 ? -0.055 6.610 13.109 1.00 94.31 97 LYS A O 1
ATOM 782 N N . ILE A 1 98 ? -1.255 7.316 11.348 1.00 95.56 98 ILE A N 1
ATOM 783 C CA . ILE A 1 98 ? -0.099 7.441 10.466 1.00 95.56 98 ILE A CA 1
ATOM 784 C C . ILE A 1 98 ? 0.644 8.754 10.746 1.00 95.56 98 ILE A C 1
ATOM 786 O O . ILE A 1 98 ? 0.056 9.833 10.848 1.00 95.56 98 ILE A O 1
ATOM 790 N N . ILE A 1 99 ? 1.964 8.661 10.856 1.00 96.12 99 ILE A N 1
ATOM 791 C CA . ILE A 1 99 ? 2.891 9.784 10.986 1.00 96.12 99 ILE A CA 1
ATOM 792 C C . ILE A 1 99 ? 3.672 9.850 9.671 1.00 96.12 99 ILE A C 1
ATOM 794 O O . ILE A 1 99 ? 4.508 8.980 9.427 1.00 96.12 99 ILE A O 1
ATOM 798 N N . PRO A 1 100 ? 3.401 10.814 8.778 1.00 95.44 100 PRO A N 1
ATOM 799 C CA . PRO A 1 100 ? 4.040 10.835 7.470 1.00 95.44 100 PRO A CA 1
ATOM 800 C C . PRO A 1 100 ? 5.532 11.163 7.620 1.00 95.44 100 PRO A C 1
ATOM 802 O O . PRO A 1 100 ? 5.907 12.108 8.312 1.00 95.44 100 PRO A O 1
ATOM 805 N N . VAL A 1 101 ? 6.379 10.357 6.982 1.00 94.50 101 VAL A N 1
ATOM 806 C CA . VAL A 1 101 ? 7.847 10.464 7.049 1.00 94.50 101 VAL A CA 1
ATOM 807 C C . VAL A 1 101 ? 8.402 11.061 5.760 1.00 94.50 101 VAL A C 1
ATOM 809 O O . VAL A 1 101 ? 9.375 11.809 5.792 1.00 94.50 101 VAL A O 1
ATOM 812 N N . TRP A 1 102 ? 7.787 10.741 4.620 1.00 94.56 102 TRP A N 1
ATOM 813 C CA . TRP A 1 102 ? 8.254 11.183 3.309 1.00 94.56 102 TRP A CA 1
ATOM 814 C C . TRP A 1 102 ? 7.136 11.094 2.272 1.00 94.56 102 TRP A C 1
ATOM 816 O O . TRP A 1 102 ? 6.332 10.164 2.308 1.00 94.56 102 TRP A O 1
ATOM 826 N N . GLN A 1 103 ? 7.109 12.016 1.310 1.00 94.69 103 GLN A N 1
ATOM 827 C CA . GLN A 1 103 ? 6.191 11.954 0.175 1.00 94.69 103 GLN A CA 1
ATOM 828 C C . GLN A 1 103 ? 6.884 12.427 -1.102 1.00 94.69 103 GLN A C 1
ATOM 830 O O . GLN A 1 103 ? 7.526 13.472 -1.110 1.00 94.69 103 GLN A O 1
ATOM 835 N N . ASN A 1 104 ? 6.705 11.704 -2.209 1.00 94.19 104 ASN A N 1
ATOM 836 C CA . ASN A 1 104 ? 7.119 12.171 -3.530 1.00 94.19 104 ASN A CA 1
ATOM 837 C C . ASN A 1 104 ? 6.159 11.678 -4.619 1.00 94.19 104 ASN A C 1
ATOM 839 O O . ASN A 1 104 ? 6.034 10.475 -4.873 1.00 94.19 104 ASN A O 1
ATOM 843 N N . GLY A 1 105 ? 5.480 12.619 -5.278 1.00 91.88 105 GLY A N 1
ATOM 844 C CA . GLY A 1 105 ? 4.477 12.326 -6.297 1.00 91.88 105 GLY A CA 1
ATOM 845 C C . GLY A 1 105 ? 3.398 11.379 -5.768 1.00 91.88 105 GLY A C 1
ATOM 846 O O . GLY A 1 105 ? 2.702 11.684 -4.805 1.00 91.88 105 GLY A O 1
ATOM 847 N N . LYS A 1 106 ? 3.282 10.201 -6.390 1.00 94.44 106 LYS A N 1
ATOM 848 C CA . LYS A 1 106 ? 2.296 9.164 -6.043 1.00 94.44 106 LYS A CA 1
ATOM 849 C C . LYS A 1 106 ? 2.717 8.265 -4.878 1.00 94.44 106 LYS A C 1
ATOM 851 O O . LYS A 1 106 ? 2.077 7.247 -4.670 1.00 94.44 106 LYS A O 1
ATOM 856 N N . LYS A 1 107 ? 3.808 8.559 -4.171 1.00 95.06 107 LYS A N 1
ATOM 857 C CA . LYS A 1 107 ? 4.349 7.700 -3.108 1.00 95.06 107 LYS A CA 1
ATOM 858 C C . LYS A 1 107 ? 4.316 8.435 -1.778 1.00 95.06 107 LYS A C 1
ATOM 860 O O . LYS A 1 107 ? 4.721 9.594 -1.720 1.00 95.06 107 LYS A O 1
ATOM 865 N N . LEU A 1 108 ? 3.892 7.745 -0.728 1.00 96.06 108 LEU A N 1
ATOM 866 C CA . LEU A 1 108 ? 3.890 8.238 0.646 1.00 96.06 108 LEU A CA 1
ATOM 867 C C . LEU A 1 108 ? 4.457 7.143 1.550 1.00 96.06 108 LEU A C 1
ATOM 869 O O . LEU A 1 108 ? 4.047 5.992 1.460 1.00 96.06 108 LEU A O 1
ATOM 873 N N . VAL A 1 109 ? 5.392 7.508 2.418 1.00 95.75 109 VAL A N 1
ATOM 874 C CA . VAL A 1 109 ? 5.900 6.651 3.489 1.00 95.75 109 VAL A CA 1
ATOM 875 C C . VAL A 1 109 ? 5.412 7.233 4.800 1.00 95.75 109 VAL A C 1
ATOM 877 O O . VAL A 1 109 ? 5.595 8.425 5.062 1.00 95.75 109 VAL A O 1
ATOM 880 N N . ALA A 1 110 ? 4.802 6.398 5.629 1.00 95.94 110 ALA A N 1
ATOM 881 C CA . ALA A 1 110 ? 4.335 6.798 6.942 1.00 95.94 110 ALA A CA 1
ATOM 882 C C . ALA A 1 110 ? 4.735 5.774 7.999 1.00 95.94 110 ALA A C 1
ATOM 884 O O . ALA A 1 110 ? 4.852 4.586 7.720 1.00 95.94 110 ALA A O 1
ATOM 885 N N . ARG A 1 111 ? 4.939 6.247 9.222 1.00 95.88 111 ARG A N 1
ATOM 886 C CA . ARG A 1 111 ? 5.182 5.427 10.401 1.00 95.88 111 ARG A CA 1
ATOM 887 C C . ARG A 1 111 ? 3.876 5.222 11.158 1.00 95.88 111 ARG A C 1
ATOM 889 O O . ARG A 1 111 ? 3.112 6.169 11.319 1.00 95.88 111 ARG A O 1
ATOM 896 N N . ILE A 1 112 ? 3.658 4.013 11.647 1.00 94.88 112 ILE A N 1
ATOM 897 C CA . ILE A 1 112 ? 2.669 3.687 12.678 1.00 94.88 112 ILE A CA 1
ATOM 898 C C . ILE A 1 112 ? 3.400 3.117 13.896 1.00 94.88 112 ILE A C 1
ATOM 900 O O . ILE A 1 112 ? 4.556 2.703 13.779 1.00 94.88 112 ILE A O 1
ATOM 904 N N . GLU A 1 113 ? 2.755 3.110 15.060 1.00 92.56 113 GLU A N 1
ATOM 905 C CA . GLU A 1 113 ? 3.360 2.632 16.313 1.00 92.56 113 GLU A CA 1
ATOM 906 C C . GLU A 1 113 ? 2.472 1.586 17.014 1.00 92.56 113 GLU A C 1
ATOM 908 O O . GLU A 1 113 ? 2.102 1.766 18.180 1.00 92.56 113 GLU A O 1
ATOM 913 N N . PRO A 1 114 ? 2.134 0.468 16.337 1.00 86.81 114 PRO A N 1
ATOM 914 C CA . PRO A 1 114 ? 1.310 -0.580 16.921 1.00 86.81 114 PRO A CA 1
ATOM 915 C C . PRO A 1 114 ? 1.959 -1.137 18.184 1.00 86.81 114 PRO A C 1
ATOM 917 O O . PRO A 1 114 ? 3.065 -1.683 18.160 1.00 86.81 114 PRO A O 1
ATOM 920 N N . LYS A 1 115 ? 1.265 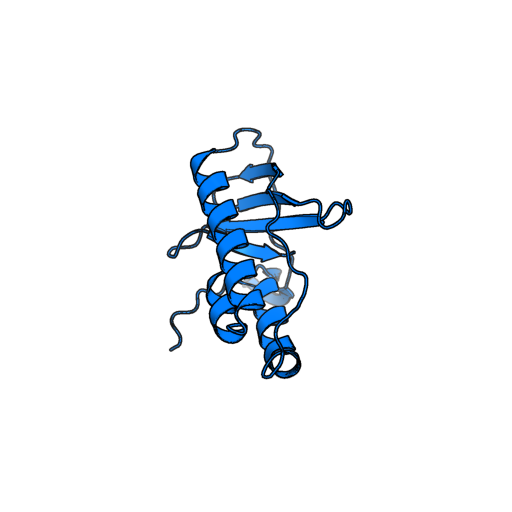-0.985 19.317 1.00 85.50 115 LYS A N 1
ATOM 921 C CA . LYS A 1 115 ? 1.757 -1.389 20.648 1.00 85.50 115 LYS A CA 1
ATOM 922 C C . LYS A 1 115 ? 3.159 -0.828 20.963 1.00 85.50 115 LYS A C 1
ATOM 924 O O . LYS A 1 115 ? 3.950 -1.483 21.637 1.00 85.50 115 LYS A O 1
ATOM 929 N N . GLY A 1 116 ? 3.478 0.363 20.451 1.00 82.88 116 GLY A N 1
ATOM 930 C CA . GLY A 1 116 ? 4.761 1.037 20.665 1.00 82.88 116 GLY A CA 1
ATOM 931 C C . GLY A 1 116 ? 5.925 0.525 19.810 1.00 82.88 116 GLY A C 1
ATOM 932 O O . GLY A 1 116 ? 7.044 1.005 19.977 1.00 82.88 116 GLY A O 1
ATOM 933 N N . THR A 1 117 ? 5.699 -0.418 18.888 1.00 87.12 117 THR A N 1
ATOM 934 C CA . THR A 1 117 ? 6.731 -0.845 17.930 1.00 87.12 117 THR A CA 1
ATOM 935 C C . THR A 1 117 ? 6.609 -0.023 16.647 1.00 87.12 117 THR A C 1
ATOM 937 O O . THR A 1 117 ? 5.556 -0.071 16.018 1.00 87.12 117 THR A O 1
ATOM 940 N N . PRO A 1 118 ? 7.637 0.737 16.231 1.00 90.38 118 PRO A N 1
ATOM 941 C CA . PRO A 1 118 ? 7.557 1.536 15.016 1.00 90.38 118 PRO A CA 1
ATOM 942 C C . PRO A 1 118 ? 7.584 0.648 13.765 1.00 90.38 118 PRO A C 1
ATOM 944 O O . PRO A 1 118 ? 8.518 -0.127 13.561 1.00 90.38 118 PRO A O 1
ATOM 947 N N . THR A 1 119 ? 6.595 0.822 12.890 1.00 93.19 119 THR A N 1
ATOM 948 C CA . THR A 1 119 ? 6.485 0.122 11.600 1.00 93.19 119 THR A CA 1
ATOM 949 C C . THR A 1 119 ? 6.292 1.134 10.476 1.00 93.19 119 THR A C 1
ATOM 951 O O . THR A 1 119 ? 5.574 2.122 10.641 1.00 93.19 119 THR A O 1
ATOM 954 N N . LEU A 1 120 ? 6.951 0.915 9.336 1.00 94.56 120 LEU A N 1
ATOM 955 C CA . LEU A 1 120 ? 6.819 1.766 8.155 1.00 94.56 120 LEU A CA 1
ATOM 956 C C . LEU A 1 120 ? 5.822 1.162 7.176 1.00 94.56 120 LEU A C 1
ATOM 958 O O . LEU A 1 120 ? 5.989 0.041 6.719 1.00 94.56 120 LEU A O 1
ATOM 962 N N . LEU A 1 121 ? 4.836 1.961 6.796 1.00 96.06 121 LEU A N 1
ATOM 963 C CA . LEU A 1 121 ? 3.921 1.670 5.710 1.00 96.06 121 LEU A CA 1
ATOM 964 C C . LEU A 1 121 ? 4.328 2.468 4.476 1.00 96.06 121 LEU A C 1
ATOM 966 O O . LEU A 1 121 ? 4.637 3.663 4.560 1.00 96.06 121 LEU A O 1
ATOM 970 N N . VAL A 1 122 ? 4.266 1.821 3.317 1.00 96.44 122 VAL A N 1
ATOM 971 C CA . VAL A 1 122 ? 4.448 2.474 2.022 1.00 96.44 122 VAL A CA 1
ATOM 972 C C . VAL A 1 122 ? 3.126 2.460 1.272 1.00 96.44 122 VAL A C 1
ATOM 974 O O . VAL A 1 122 ? 2.516 1.411 1.063 1.00 96.44 122 VAL A O 1
ATOM 977 N N . PHE A 1 123 ? 2.706 3.640 0.830 1.00 97.06 123 PHE A N 1
ATOM 978 C CA . PHE A 1 123 ? 1.490 3.858 0.065 1.00 97.06 123 PHE A CA 1
ATOM 979 C C . PHE A 1 123 ? 1.805 4.302 -1.364 1.00 97.06 123 PHE A C 1
ATOM 981 O O . PHE A 1 123 ? 2.784 5.014 -1.615 1.00 97.06 123 PHE A O 1
ATOM 988 N N . TYR A 1 124 ? 0.923 3.932 -2.293 1.00 96.81 124 TYR A N 1
ATOM 989 C CA . TYR A 1 124 ? 0.961 4.380 -3.682 1.00 96.81 124 TYR A CA 1
ATOM 990 C C . TYR A 1 124 ? -0.404 4.894 -4.160 1.00 96.81 124 TYR A C 1
ATOM 992 O O . TYR A 1 124 ? -1.425 4.241 -3.937 1.00 96.81 124 TYR A O 1
ATOM 1000 N N . LYS A 1 125 ? -0.433 6.054 -4.830 1.00 96.50 125 LYS A N 1
ATOM 1001 C CA . LYS A 1 125 ? -1.645 6.662 -5.401 1.00 96.50 125 LYS A CA 1
ATOM 1002 C C . LYS A 1 125 ? -1.935 6.078 -6.785 1.00 96.50 125 LYS A C 1
ATOM 1004 O O . LYS A 1 125 ? -1.256 6.391 -7.765 1.00 96.50 125 LYS A O 1
ATOM 1009 N N . THR A 1 126 ? -2.952 5.228 -6.855 1.00 94.88 126 THR A N 1
ATOM 1010 C CA . THR A 1 126 ? -3.480 4.621 -8.088 1.00 94.88 126 THR A CA 1
ATOM 1011 C C . THR A 1 126 ? -4.600 5.477 -8.695 1.00 94.88 126 THR A C 1
ATOM 1013 O O . THR A 1 126 ? -4.933 6.530 -8.151 1.00 94.88 126 THR A O 1
ATOM 1016 N N . SER A 1 127 ? -5.195 5.044 -9.814 1.00 92.06 127 SER A N 1
ATOM 1017 C CA . SER A 1 127 ? -6.429 5.661 -10.331 1.00 92.06 127 SER A CA 1
ATOM 1018 C C . SER A 1 127 ? -7.612 5.511 -9.368 1.00 92.06 127 SER A C 1
ATOM 1020 O O . SER A 1 127 ? -8.461 6.393 -9.330 1.00 92.06 127 SER A O 1
ATOM 1022 N N . ASP A 1 128 ? -7.613 4.468 -8.531 1.00 91.12 128 ASP A N 1
ATOM 1023 C CA . ASP A 1 128 ? -8.665 4.191 -7.539 1.00 91.12 128 ASP A CA 1
ATOM 1024 C C . ASP A 1 128 ? -8.307 4.738 -6.146 1.00 91.12 128 ASP A C 1
ATOM 1026 O O . ASP A 1 128 ? -8.781 4.247 -5.116 1.00 91.12 128 ASP A O 1
ATOM 1030 N N . GLY A 1 129 ? -7.410 5.725 -6.099 1.00 95.38 129 GLY A N 1
ATOM 1031 C CA . GLY A 1 129 ? -6.920 6.340 -4.870 1.00 95.38 129 GLY A CA 1
ATOM 1032 C C . GLY A 1 129 ? -5.696 5.647 -4.272 1.00 95.38 129 GLY A C 1
ATOM 1033 O O . GLY A 1 129 ? -5.008 4.849 -4.918 1.00 95.38 129 GLY A O 1
ATOM 1034 N N . TRP A 1 130 ? -5.383 6.006 -3.029 1.00 97.50 130 TRP A N 1
ATOM 1035 C CA . TRP A 1 130 ? -4.242 5.462 -2.297 1.00 97.50 130 TRP A CA 1
ATOM 1036 C C . TRP A 1 130 ? -4.439 3.984 -1.941 1.00 97.50 130 TRP A C 1
ATOM 1038 O O . TRP A 1 130 ? -5.548 3.546 -1.636 1.00 97.50 130 TRP A O 1
ATOM 1048 N N . LYS A 1 131 ? -3.347 3.218 -1.979 1.00 97.31 131 LYS A N 1
ATOM 1049 C CA . LYS A 1 131 ? -3.281 1.803 -1.589 1.00 97.31 131 LYS A CA 1
ATOM 1050 C C . LYS A 1 131 ? -2.032 1.556 -0.755 1.00 97.31 131 LYS A C 1
ATOM 1052 O O . LYS A 1 131 ? -1.010 2.196 -1.004 1.00 97.31 131 LYS A O 1
ATOM 1057 N N . ILE A 1 132 ? -2.094 0.614 0.182 1.00 96.69 132 ILE A N 1
ATOM 1058 C CA . ILE A 1 132 ? -0.912 0.104 0.890 1.00 96.69 132 ILE A CA 1
ATOM 1059 C C . ILE A 1 132 ? -0.202 -0.882 -0.040 1.00 96.69 132 ILE A C 1
ATOM 1061 O O . ILE A 1 132 ? -0.826 -1.813 -0.549 1.00 96.69 132 ILE A O 1
ATOM 1065 N N . ILE A 1 133 ? 1.090 -0.670 -0.280 1.00 95.50 133 ILE A N 1
ATOM 1066 C CA . ILE A 1 133 ? 1.909 -1.529 -1.151 1.00 95.50 133 ILE A CA 1
ATOM 1067 C C . ILE A 1 133 ? 2.994 -2.296 -0.396 1.00 95.50 133 ILE A C 1
ATOM 1069 O O . ILE A 1 133 ? 3.477 -3.310 -0.898 1.00 95.50 133 ILE A O 1
ATOM 1073 N N . ASN A 1 134 ? 3.361 -1.828 0.798 1.00 90.56 134 ASN A N 1
ATOM 1074 C CA . ASN A 1 134 ? 4.305 -2.488 1.694 1.00 90.56 134 ASN A CA 1
ATOM 1075 C C . ASN A 1 134 ? 3.980 -2.112 3.150 1.00 90.56 134 ASN A C 1
ATOM 1077 O O . ASN A 1 134 ? 3.548 -0.979 3.395 1.00 90.56 134 ASN A O 1
ATOM 1081 N N . ALA A 1 135 ? 4.151 -3.053 4.075 1.00 73.69 135 ALA A N 1
ATOM 1082 C CA . ALA A 1 135 ? 3.834 -2.922 5.494 1.00 73.69 135 ALA A CA 1
ATOM 1083 C C . ALA A 1 135 ? 4.780 -3.774 6.345 1.00 73.69 135 ALA A C 1
ATOM 1085 O O . ALA A 1 135 ? 5.156 -4.867 5.863 1.00 73.69 135 ALA A O 1
#